Protein AF-A0AAP0RR61-F1 (afdb_monomer)

Structure (mmCIF, N/CA/C/O backbone):
data_AF-A0AAP0RR61-F1
#
_entry.id   AF-A0AAP0RR61-F1
#
loop_
_atom_site.group_PDB
_atom_site.id
_atom_site.type_symbol
_atom_site.label_atom_id
_atom_site.label_alt_id
_atom_site.label_comp_id
_atom_site.label_asym_id
_atom_site.label_entity_id
_atom_site.label_seq_id
_atom_site.pdbx_PDB_ins_code
_atom_site.Cartn_x
_atom_site.Cartn_y
_atom_site.Cartn_z
_atom_site.occupancy
_atom_site.B_iso_or_equiv
_atom_site.auth_seq_id
_atom_site.auth_comp_id
_atom_site.auth_asym_id
_atom_site.auth_atom_id
_atom_site.pdbx_PDB_model_num
ATOM 1 N N . MET A 1 1 ? -27.875 -51.693 60.248 1.00 40.06 1 MET A N 1
ATOM 2 C CA . MET A 1 1 ? -26.863 -51.472 59.182 1.00 40.06 1 MET A CA 1
ATOM 3 C C . MET A 1 1 ? -27.277 -50.182 58.473 1.00 40.06 1 MET A C 1
ATOM 5 O O . MET A 1 1 ? -28.413 -50.138 58.041 1.00 40.06 1 MET A O 1
ATOM 9 N N . ARG A 1 2 ? -26.639 -49.024 58.714 1.00 34.22 2 ARG A N 1
ATOM 10 C CA . ARG A 1 2 ? -25.369 -48.474 58.160 1.00 34.22 2 ARG A CA 1
ATOM 11 C C . ARG A 1 2 ? -25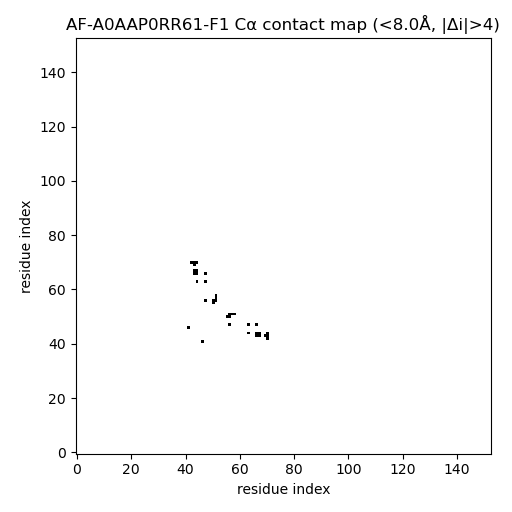.450 -48.049 56.674 1.00 34.22 2 ARG A C 1
ATOM 13 O O . ARG A 1 2 ? -25.769 -48.888 55.845 1.00 34.22 2 ARG A O 1
ATOM 20 N N . ARG A 1 3 ? -24.985 -46.808 56.402 1.00 40.75 3 ARG A N 1
ATOM 21 C CA . ARG A 1 3 ? -24.932 -46.043 55.119 1.00 40.75 3 ARG A CA 1
ATOM 22 C C . ARG A 1 3 ? -26.309 -45.506 54.682 1.00 40.75 3 ARG A C 1
ATOM 24 O O . ARG A 1 3 ? -27.219 -46.301 54.526 1.00 40.75 3 ARG A O 1
ATOM 31 N N . VAL A 1 4 ? -26.604 -44.200 54.581 1.00 42.53 4 VAL A N 1
ATOM 32 C CA . VAL A 1 4 ? -25.833 -42.933 54.424 1.00 42.53 4 VAL A CA 1
ATOM 33 C C . VAL A 1 4 ? -25.165 -42.745 53.057 1.00 42.53 4 VAL A C 1
ATOM 35 O O . VAL A 1 4 ? -24.166 -43.403 52.792 1.00 42.53 4 VAL A O 1
ATOM 38 N N . SER A 1 5 ? -25.736 -41.822 52.264 1.00 41.28 5 SER A N 1
ATOM 39 C CA . SER A 1 5 ? -25.139 -40.845 51.317 1.00 41.28 5 SER A CA 1
ATOM 40 C C . SER A 1 5 ? -26.316 -40.166 50.577 1.00 41.28 5 SER A C 1
ATOM 42 O O . SER A 1 5 ? -27.156 -40.892 50.063 1.00 41.28 5 SER A O 1
ATOM 44 N N . SER A 1 6 ? -26.588 -38.856 50.524 1.00 37.44 6 SER A N 1
ATOM 45 C CA . SER A 1 6 ? -25.845 -37.583 50.644 1.00 37.44 6 SER A CA 1
ATOM 46 C C . SER A 1 6 ? -25.501 -36.896 49.307 1.00 37.44 6 SER A C 1
ATOM 48 O O . SER A 1 6 ? -24.500 -37.231 48.692 1.00 37.44 6 SER A O 1
ATOM 50 N N . ILE A 1 7 ? -26.274 -35.837 49.004 1.00 45.03 7 ILE A N 1
ATOM 51 C CA . ILE A 1 7 ? -25.812 -34.462 48.683 1.00 45.03 7 ILE A CA 1
ATOM 52 C C . ILE A 1 7 ? -25.225 -34.149 47.269 1.00 45.03 7 ILE A C 1
ATOM 54 O O . ILE A 1 7 ? -24.253 -34.743 46.826 1.00 45.03 7 ILE A O 1
ATOM 58 N N . THR A 1 8 ? -25.764 -33.065 46.668 1.00 35.78 8 THR A N 1
ATOM 59 C CA . THR A 1 8 ? -25.218 -32.159 45.604 1.00 35.78 8 THR A CA 1
ATOM 60 C C . THR A 1 8 ? -25.017 -32.684 44.167 1.00 35.78 8 THR A C 1
ATOM 62 O O . THR A 1 8 ? -24.461 -33.748 43.959 1.00 35.78 8 THR A O 1
ATOM 65 N N . SER A 1 9 ? -25.622 -32.019 43.165 1.00 36.78 9 SER A N 1
ATOM 66 C CA . SER A 1 9 ? -25.070 -30.955 42.273 1.00 36.78 9 SER A CA 1
ATOM 67 C C . SER A 1 9 ? -24.487 -31.551 40.969 1.00 36.78 9 SER A C 1
ATOM 69 O O . SER A 1 9 ? -24.159 -32.725 40.931 1.00 36.78 9 SER A O 1
ATOM 71 N N . LEU A 1 10 ? -24.430 -30.870 39.819 1.00 48.25 10 LEU A N 1
ATOM 72 C CA . LEU A 1 10 ? -24.534 -29.440 39.508 1.00 48.25 10 LEU A CA 1
ATOM 73 C C . LEU A 1 10 ? -25.556 -29.169 38.390 1.00 48.25 10 LEU A C 1
ATOM 75 O O . LEU A 1 10 ? -25.599 -29.883 37.392 1.00 48.25 10 LEU A O 1
ATOM 79 N N . LEU A 1 11 ? -26.271 -28.045 38.491 1.00 44.62 11 LEU A N 1
ATOM 80 C CA . LEU A 1 11 ? -26.817 -27.360 37.317 1.00 44.62 11 LEU A CA 1
ATOM 81 C C . LEU A 1 11 ? -25.668 -26.648 36.587 1.00 44.62 11 LEU A C 1
ATOM 83 O O . LEU A 1 11 ? -25.491 -25.439 36.722 1.00 44.62 11 LEU A O 1
ATOM 87 N N . SER A 1 12 ? -24.882 -27.380 35.801 1.00 41.25 12 SER A N 1
ATOM 88 C CA . SER A 1 12 ? -24.060 -26.767 34.758 1.00 41.25 12 SER A CA 1
ATOM 89 C C . SER A 1 12 ? -24.938 -26.523 33.535 1.00 41.25 12 SER A C 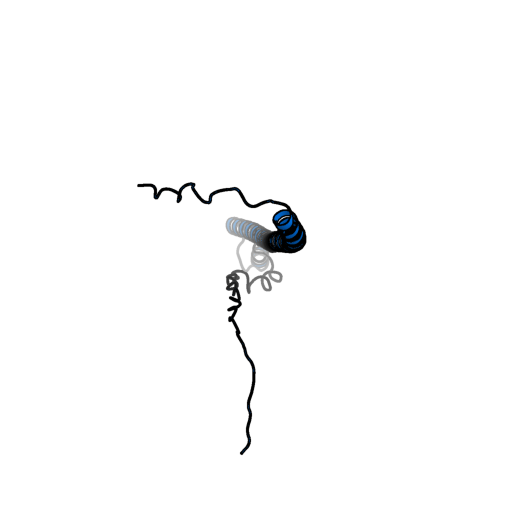1
ATOM 91 O O . SER A 1 12 ? -24.906 -27.262 32.551 1.00 41.25 12 SER A O 1
ATOM 93 N N . LEU A 1 13 ? -25.727 -25.442 33.599 1.00 37.25 13 LEU A N 1
ATOM 94 C CA . LEU A 1 13 ? -26.259 -24.813 32.397 1.00 37.25 13 LEU A CA 1
ATOM 95 C C . LEU A 1 13 ? -25.043 -24.410 31.561 1.00 37.25 13 LEU A C 1
ATOM 97 O O . LEU A 1 13 ? -24.387 -23.404 31.838 1.00 37.25 13 LEU A O 1
ATOM 101 N N . GLY A 1 14 ? -24.695 -25.261 30.600 1.00 34.34 14 GLY A N 1
ATOM 102 C CA . GLY A 1 14 ? -23.584 -25.040 29.702 1.00 34.34 14 GLY A CA 1
ATOM 103 C C . GLY A 1 14 ? -23.874 -23.800 28.882 1.00 34.34 14 GLY A C 1
ATOM 104 O O . GLY A 1 14 ? -24.458 -23.892 27.805 1.00 34.34 14 GLY A O 1
ATOM 105 N N . PHE A 1 15 ? -23.411 -22.647 29.370 1.00 36.59 15 PHE A N 1
ATOM 106 C CA . PHE A 1 15 ? -22.982 -21.572 28.500 1.00 36.59 15 PHE A CA 1
ATOM 107 C C . PHE A 1 15 ? -21.926 -22.191 27.591 1.00 36.59 15 PHE A C 1
ATOM 109 O O . PHE A 1 15 ? -20.732 -22.190 27.896 1.00 36.59 15 PHE A O 1
ATOM 116 N N . LEU A 1 16 ? -22.390 -22.726 26.459 1.00 34.31 16 LEU A N 1
ATOM 117 C CA . LEU A 1 16 ? -21.619 -22.791 25.240 1.00 34.31 16 LEU A CA 1
ATOM 118 C C . LEU A 1 16 ? -21.232 -21.348 24.970 1.00 34.31 16 LEU A C 1
ATOM 120 O O . LEU A 1 16 ? -21.945 -20.584 24.317 1.00 34.31 16 LEU A O 1
ATOM 124 N N . ARG A 1 17 ? -20.093 -20.984 25.563 1.00 40.03 17 ARG A N 1
ATOM 125 C CA . ARG A 1 17 ? -19.242 -19.884 25.174 1.00 40.03 17 ARG A CA 1
ATOM 126 C C . ARG A 1 17 ? -18.974 -20.174 23.715 1.00 40.03 17 ARG A C 1
ATOM 128 O O . ARG A 1 17 ? -18.053 -20.915 23.391 1.00 40.03 17 ARG A O 1
ATOM 135 N N . ARG A 1 18 ? -19.867 -19.666 22.862 1.00 34.16 18 ARG A N 1
ATOM 136 C CA . ARG A 1 18 ? -19.710 -19.634 21.423 1.00 34.16 18 ARG A CA 1
ATOM 137 C C . ARG A 1 18 ? -18.486 -18.769 21.255 1.00 34.16 18 ARG A C 1
ATOM 139 O O . ARG A 1 18 ? -18.578 -17.543 21.251 1.00 34.16 18 ARG A O 1
ATOM 146 N N . THR A 1 19 ? -17.334 -19.431 21.266 1.00 38.84 19 THR A N 1
ATOM 147 C CA . THR A 1 19 ? -16.093 -18.895 20.769 1.00 38.84 19 THR A CA 1
ATOM 148 C C . THR A 1 19 ? -16.480 -18.431 19.391 1.00 38.84 19 THR A C 1
ATOM 150 O O . THR A 1 19 ? -16.708 -19.222 18.477 1.00 38.84 19 THR A O 1
ATOM 153 N N . SER A 1 20 ? -16.673 -17.119 19.283 1.00 41.72 20 SER A N 1
ATOM 154 C CA . SER A 1 20 ? -16.577 -16.453 18.012 1.00 41.72 20 SER A CA 1
ATOM 155 C C . SER A 1 20 ? -15.118 -16.630 17.644 1.00 41.72 20 SER A C 1
ATOM 157 O O . SER A 1 20 ? -14.289 -15.747 17.852 1.00 41.72 20 SER A O 1
ATOM 159 N N . GLU A 1 21 ? -14.818 -17.812 17.107 1.00 39.66 21 GLU A N 1
ATOM 160 C CA . GLU A 1 21 ? -14.001 -17.937 15.926 1.00 39.66 21 GLU A CA 1
ATOM 161 C C . GLU A 1 21 ? -14.627 -16.971 14.919 1.00 39.66 21 GLU A C 1
ATOM 163 O O . GLU A 1 21 ? -15.366 -17.337 14.004 1.00 39.66 21 GLU A O 1
ATOM 168 N N . PHE A 1 22 ? -14.298 -15.689 15.111 1.00 42.81 22 PHE A N 1
ATOM 169 C CA . PHE A 1 22 ? -13.849 -14.874 14.017 1.00 42.81 22 PHE A CA 1
ATOM 170 C C . PHE A 1 22 ? -12.848 -15.772 13.317 1.00 42.81 22 PHE A C 1
ATOM 172 O O . PHE A 1 22 ? -11.693 -15.878 13.730 1.00 42.81 22 PHE A O 1
ATOM 179 N N . ARG A 1 23 ? -13.354 -16.499 12.312 1.00 37.25 23 ARG A N 1
ATOM 180 C CA . ARG A 1 23 ? -12.542 -16.960 11.209 1.00 37.25 23 ARG A CA 1
ATOM 181 C C . ARG A 1 23 ? -11.781 -15.712 10.856 1.00 37.25 23 ARG A C 1
ATOM 183 O O . ARG A 1 23 ? -12.382 -14.750 10.376 1.00 37.25 23 ARG A O 1
ATOM 190 N N . THR A 1 24 ? -10.509 -15.695 11.236 1.00 46.31 24 THR A N 1
ATOM 191 C CA . THR A 1 24 ? -9.571 -14.726 10.727 1.00 46.31 24 THR A CA 1
ATOM 192 C C . THR A 1 24 ? -9.781 -14.853 9.239 1.00 46.31 24 THR A C 1
ATOM 194 O O . THR A 1 24 ? -9.517 -15.912 8.663 1.00 46.31 24 THR A O 1
ATOM 197 N N . ASN A 1 25 ? -10.431 -13.844 8.647 1.00 40.69 25 ASN A N 1
ATOM 198 C CA . ASN A 1 25 ? -10.515 -13.757 7.207 1.00 40.69 25 ASN A CA 1
ATOM 199 C C . ASN A 1 25 ? -9.059 -13.841 6.823 1.00 40.69 25 ASN A C 1
ATOM 201 O O . ASN A 1 25 ? -8.291 -12.965 7.224 1.00 40.69 25 ASN A O 1
ATOM 205 N N . VAL A 1 26 ? -8.673 -14.973 6.227 1.00 44.59 26 VAL A N 1
ATOM 206 C CA . VAL A 1 26 ? -7.298 -15.218 5.832 1.00 44.59 26 VAL A CA 1
ATOM 207 C C . VAL A 1 26 ? -7.061 -14.105 4.848 1.00 44.59 26 VAL A C 1
ATOM 209 O O . VAL A 1 26 ? -7.558 -14.175 3.722 1.00 44.59 26 VAL A O 1
ATOM 212 N N . VAL A 1 27 ? -6.434 -13.030 5.339 1.00 51.94 27 VAL A N 1
ATOM 213 C CA . VAL A 1 27 ? -6.098 -11.858 4.555 1.00 51.94 27 VAL A CA 1
ATOM 214 C C . VAL A 1 27 ? -5.234 -12.471 3.494 1.00 51.94 27 VAL A C 1
ATOM 216 O O . VAL A 1 27 ? -4.140 -12.963 3.784 1.00 51.94 27 VAL A O 1
ATOM 219 N N . ARG A 1 28 ? -5.828 -12.611 2.308 1.00 44.19 28 ARG A N 1
ATOM 220 C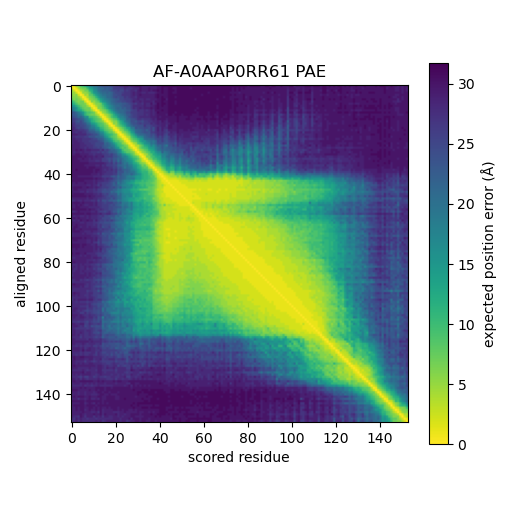 CA . ARG A 1 28 ? -5.220 -13.301 1.190 1.00 44.19 28 ARG A CA 1
ATOM 221 C C . ARG A 1 28 ? -4.101 -12.373 0.794 1.00 44.19 28 ARG A C 1
ATOM 223 O O . ARG A 1 28 ? -4.324 -11.400 0.087 1.00 44.19 28 ARG A O 1
ATOM 230 N N . SER A 1 29 ? -2.955 -12.596 1.424 1.00 44.12 29 SER A N 1
ATOM 231 C CA . SER A 1 29 ? -1.862 -11.648 1.457 1.00 44.12 29 SER A CA 1
ATOM 232 C C . SER A 1 29 ? -1.165 -11.772 0.121 1.00 44.12 29 SER A C 1
ATOM 234 O O . SER A 1 29 ? -0.192 -12.504 -0.039 1.00 44.12 29 SER A O 1
ATOM 236 N N . TYR A 1 30 ? -1.745 -11.092 -0.867 1.00 49.16 30 TYR A N 1
ATOM 237 C CA . TYR A 1 30 ? -1.203 -10.972 -2.211 1.00 49.16 30 TYR A CA 1
ATOM 238 C C . TYR A 1 30 ? 0.182 -10.288 -2.185 1.00 49.16 30 TYR A C 1
ATOM 240 O O . TYR A 1 30 ? 0.940 -10.439 -3.136 1.00 49.16 30 TYR A O 1
ATOM 248 N N . CYS A 1 31 ? 0.537 -9.628 -1.071 1.00 47.94 31 CYS A N 1
ATOM 249 C CA . CYS A 1 31 ? 1.843 -9.021 -0.792 1.00 47.94 31 CYS A CA 1
ATOM 250 C C . CYS A 1 31 ? 2.811 -9.945 -0.014 1.00 47.94 31 CYS A C 1
ATOM 252 O O . CYS A 1 31 ? 3.971 -9.601 0.218 1.00 47.94 31 CYS A O 1
ATOM 254 N N . HIS A 1 32 ? 2.411 -11.151 0.409 1.00 43.88 32 HIS A N 1
ATOM 255 C CA . HIS A 1 32 ? 3.381 -12.058 1.027 1.00 43.88 32 HIS A CA 1
ATOM 256 C C . HIS A 1 32 ? 4.293 -12.654 -0.056 1.00 43.88 32 HIS A C 1
ATOM 258 O O . HIS A 1 32 ? 3.896 -13.585 -0.755 1.00 43.88 32 HIS A O 1
ATOM 264 N N . ARG A 1 33 ? 5.544 -12.146 -0.111 1.00 47.09 33 ARG A N 1
ATOM 265 C CA . ARG A 1 33 ? 6.728 -12.677 -0.837 1.00 47.09 33 ARG A CA 1
ATOM 266 C C . ARG A 1 33 ? 7.114 -12.008 -2.178 1.00 47.09 33 ARG A C 1
ATOM 268 O O . ARG A 1 33 ? 7.424 -12.706 -3.139 1.00 47.09 33 ARG A O 1
ATOM 275 N N . SER A 1 34 ? 7.219 -10.674 -2.244 1.00 50.75 34 SER A N 1
ATOM 276 C CA . SER A 1 34 ? 7.969 -9.987 -3.335 1.00 50.75 34 SER A CA 1
ATOM 277 C C . SER A 1 34 ? 8.823 -8.777 -2.905 1.00 50.75 34 SER A C 1
ATOM 279 O O . SER A 1 34 ? 9.888 -8.542 -3.470 1.00 50.75 34 SER A O 1
ATOM 281 N N . HIS A 1 35 ? 8.434 -8.058 -1.854 1.00 52.16 35 HIS A N 1
ATOM 282 C CA . HIS A 1 35 ? 9.006 -6.751 -1.471 1.00 52.16 35 HIS A CA 1
ATOM 283 C C . HIS A 1 35 ? 10.496 -6.784 -1.059 1.00 52.16 35 HIS A C 1
ATOM 285 O O . HIS A 1 35 ? 11.202 -5.785 -1.172 1.00 52.16 35 HIS A O 1
ATOM 291 N N . LEU A 1 36 ? 11.027 -7.947 -0.656 1.00 47.25 36 LEU A N 1
ATOM 292 C CA . LEU A 1 36 ? 12.435 -8.107 -0.253 1.00 47.25 36 LEU A CA 1
ATOM 293 C C . LEU A 1 36 ? 13.431 -8.272 -1.419 1.00 47.25 36 LEU A C 1
ATOM 295 O O . LEU A 1 36 ? 14.639 -8.258 -1.178 1.00 47.25 36 LEU A O 1
ATOM 299 N N . SER A 1 37 ? 12.969 -8.456 -2.664 1.00 48.53 37 SER A N 1
ATOM 300 C CA . SER A 1 37 ? 13.847 -8.694 -3.825 1.00 48.53 37 SER A CA 1
ATOM 301 C C . SER A 1 37 ? 13.882 -7.563 -4.859 1.00 48.53 37 SER A C 1
ATOM 303 O O . SER A 1 37 ? 14.792 -7.567 -5.692 1.00 48.53 37 SER A O 1
ATOM 305 N N . LEU A 1 38 ? 12.970 -6.581 -4.796 1.00 54.19 38 LEU A N 1
ATOM 306 C CA . LEU A 1 38 ? 13.016 -5.401 -5.674 1.00 54.19 38 LEU A CA 1
ATOM 307 C C . LEU A 1 38 ? 14.049 -4.358 -5.222 1.00 54.19 38 LEU A C 1
ATOM 309 O O . LEU A 1 38 ? 14.796 -3.868 -6.060 1.00 54.19 38 LEU A O 1
ATOM 313 N N . SER A 1 39 ? 14.161 -4.065 -3.921 1.00 54.72 39 SER A N 1
ATOM 314 C CA . SER A 1 39 ? 14.959 -2.930 -3.404 1.00 54.72 39 SER A CA 1
ATOM 315 C C . SER A 1 39 ? 16.468 -2.983 -3.687 1.00 54.72 39 SER A C 1
ATOM 317 O O . SER A 1 39 ? 17.159 -1.978 -3.547 1.00 54.72 39 SER A O 1
ATOM 319 N N . LYS A 1 40 ? 16.999 -4.147 -4.085 1.00 62.62 40 LYS A N 1
ATOM 320 C CA . LYS A 1 40 ? 18.411 -4.330 -4.470 1.00 62.62 40 LYS A CA 1
ATOM 321 C C . LYS A 1 40 ? 18.650 -4.304 -5.979 1.00 62.62 40 LYS A C 1
ATOM 323 O O . LYS A 1 40 ? 19.801 -4.396 -6.401 1.00 62.62 40 LYS A O 1
ATOM 328 N N . ARG A 1 41 ? 17.597 -4.252 -6.798 1.00 72.88 41 ARG A N 1
ATOM 329 C CA . ARG A 1 41 ? 17.726 -4.206 -8.255 1.00 72.88 41 ARG A CA 1
ATOM 330 C C . ARG A 1 41 ? 17.592 -2.755 -8.724 1.00 72.88 41 ARG A C 1
ATOM 332 O O . ARG A 1 41 ? 16.670 -2.080 -8.277 1.00 72.88 41 ARG A O 1
ATOM 339 N N . PRO A 1 42 ? 18.476 -2.270 -9.615 1.00 81.56 42 PRO A N 1
ATOM 340 C CA . PRO A 1 42 ? 18.267 -0.979 -10.263 1.00 81.56 42 PRO A CA 1
ATOM 341 C C . PRO A 1 42 ? 16.899 -0.952 -10.963 1.00 81.56 42 PRO A C 1
ATOM 343 O O . PRO A 1 42 ? 16.461 -1.982 -11.484 1.00 81.56 42 PRO A O 1
ATOM 346 N N . GLY A 1 43 ? 16.226 0.202 -10.966 1.00 89.94 43 GLY A N 1
ATOM 347 C CA . GLY A 1 43 ? 14.914 0.362 -11.607 1.00 89.94 43 GLY A CA 1
ATOM 348 C C . GLY A 1 43 ? 14.954 0.119 -13.127 1.00 89.94 43 GLY A C 1
ATOM 349 O O . GLY A 1 43 ? 16.046 -0.067 -13.662 1.00 89.94 43 GLY A O 1
ATOM 350 N N . PRO A 1 44 ? 13.804 0.049 -13.828 1.00 93.62 44 PRO A N 1
ATOM 351 C CA . PRO A 1 44 ? 13.741 -0.344 -15.244 1.00 93.62 44 PRO A CA 1
ATOM 352 C C . PRO A 1 44 ? 14.381 0.627 -16.247 1.00 93.62 44 PRO A C 1
ATOM 354 O O . PRO A 1 44 ? 14.731 0.187 -17.344 1.00 93.62 44 PRO A O 1
ATOM 357 N N . LEU A 1 45 ? 14.518 1.916 -15.896 1.00 94.75 45 LEU A N 1
ATOM 358 C CA . LEU A 1 45 ? 15.170 2.953 -16.716 1.00 94.75 45 LEU A CA 1
ATOM 359 C C . LEU A 1 45 ? 16.693 2.972 -16.535 1.00 94.75 45 LEU A C 1
ATOM 361 O O . LEU A 1 45 ? 17.455 3.065 -17.502 1.00 94.75 45 LEU A O 1
ATOM 365 N N . MET A 1 46 ? 17.143 2.768 -15.296 1.00 94.00 46 MET A N 1
ATOM 366 C CA . MET A 1 46 ? 18.394 2.046 -15.055 1.00 94.00 46 MET A CA 1
ATOM 367 C C . MET A 1 46 ? 18.227 0.593 -15.571 1.00 94.00 46 MET A C 1
ATOM 369 O O . MET A 1 46 ? 17.189 0.261 -16.108 1.00 94.00 46 MET A O 1
ATOM 373 N N . GLN A 1 47 ? 19.213 -0.307 -15.523 1.00 94.19 47 GLN A N 1
ATOM 374 C CA . GLN A 1 47 ? 19.173 -1.550 -16.343 1.00 94.19 47 GLN A CA 1
ATOM 375 C C . GLN A 1 47 ? 19.130 -1.282 -17.862 1.00 94.19 47 GLN A C 1
ATOM 377 O O . GLN A 1 47 ? 20.128 -1.583 -18.499 1.00 94.19 47 GLN A O 1
ATOM 382 N N . TYR A 1 48 ? 18.080 -0.684 -18.445 1.00 95.12 48 TYR A N 1
ATOM 383 C CA . TYR A 1 48 ? 18.062 -0.234 -19.845 1.00 95.12 48 TYR A CA 1
ATOM 384 C C . TYR A 1 48 ? 19.296 0.622 -20.169 1.00 95.12 48 TYR A C 1
ATOM 386 O O . TYR A 1 48 ? 20.094 0.234 -21.022 1.00 95.12 48 TYR A O 1
ATOM 394 N N . LYS A 1 49 ? 19.541 1.706 -19.414 1.00 95.06 49 LYS A N 1
ATOM 395 C CA . LYS A 1 49 ? 20.746 2.543 -19.594 1.00 95.06 49 LYS A CA 1
ATOM 396 C C . LYS A 1 49 ? 22.047 1.750 -19.434 1.00 95.06 49 LYS A C 1
ATOM 398 O O . LYS A 1 49 ? 22.904 1.819 -20.307 1.00 95.06 49 LYS A O 1
ATOM 403 N N . ASN A 1 50 ? 22.135 0.881 -18.421 1.00 95.62 50 ASN A N 1
ATOM 404 C CA . ASN A 1 50 ? 23.286 -0.019 -18.240 1.00 95.62 50 ASN A CA 1
ATOM 405 C C . ASN A 1 50 ? 23.504 -0.963 -19.440 1.00 95.62 50 ASN A C 1
ATOM 407 O O . ASN A 1 50 ? 24.642 -1.283 -19.764 1.00 95.62 50 ASN A O 1
ATOM 411 N N . LEU A 1 51 ? 22.441 -1.466 -20.077 1.00 95.44 51 LEU A N 1
ATOM 412 C CA . LEU A 1 51 ? 22.530 -2.380 -21.221 1.00 95.44 51 LEU A CA 1
ATOM 413 C C . LEU A 1 51 ? 22.979 -1.651 -22.492 1.00 95.44 51 LEU A C 1
ATOM 415 O O . LEU A 1 51 ? 23.747 -2.225 -23.267 1.00 95.44 51 LEU A O 1
ATOM 419 N N . VAL A 1 52 ? 22.547 -0.400 -22.673 1.00 96.25 52 VAL A N 1
ATOM 420 C CA . VAL A 1 52 ? 23.012 0.483 -23.754 1.00 96.25 52 VAL A CA 1
ATOM 421 C C . VAL A 1 52 ? 24.483 0.861 -23.548 1.00 96.25 52 VAL A C 1
ATOM 423 O O . VAL A 1 52 ? 25.289 0.679 -24.456 1.00 96.25 52 VAL A O 1
ATOM 426 N N . GLU A 1 53 ? 24.871 1.284 -22.341 1.00 95.88 53 GLU A N 1
ATOM 427 C CA . GLU A 1 53 ? 26.265 1.599 -21.978 1.00 95.88 53 GLU A CA 1
ATOM 428 C C . GLU A 1 53 ? 27.207 0.392 -22.128 1.00 95.88 53 GLU A C 1
ATOM 430 O O . GLU A 1 53 ? 28.343 0.533 -22.573 1.00 95.88 53 GLU A O 1
ATOM 435 N N . GLN A 1 54 ? 26.731 -0.818 -21.814 1.00 96.88 54 GLN A N 1
ATOM 436 C CA . GLN A 1 54 ? 27.477 -2.069 -22.011 1.00 96.88 54 GLN A CA 1
ATOM 437 C C . GLN A 1 54 ? 27.526 -2.534 -23.478 1.00 96.88 54 GLN A C 1
ATOM 439 O O . GLN A 1 54 ? 28.081 -3.601 -23.746 1.00 96.88 54 GLN A O 1
ATOM 444 N N . GLY A 1 55 ? 26.908 -1.809 -24.418 1.00 95.31 55 GLY A N 1
ATOM 445 C CA . GLY A 1 55 ? 26.819 -2.194 -25.831 1.00 95.31 55 GLY A CA 1
ATOM 446 C C . GLY A 1 55 ? 25.993 -3.461 -26.095 1.00 95.31 55 GLY A C 1
ATOM 447 O O . GLY A 1 55 ? 26.061 -4.022 -27.186 1.00 95.31 55 GLY A O 1
ATOM 448 N N . LYS A 1 56 ? 25.219 -3.933 -25.108 1.00 96.12 56 LYS A N 1
ATOM 449 C CA . LYS A 1 56 ? 24.369 -5.136 -25.209 1.00 96.12 56 LYS A CA 1
ATOM 450 C C . LYS A 1 56 ? 23.029 -4.857 -25.881 1.00 96.12 56 LYS A C 1
ATOM 452 O O . LYS A 1 56 ? 22.372 -5.789 -26.336 1.00 96.12 56 LYS A O 1
ATOM 457 N N . LEU A 1 57 ? 22.615 -3.594 -25.901 1.00 95.31 57 LEU A N 1
ATOM 458 C CA . LEU A 1 57 ? 21.357 -3.128 -26.463 1.00 95.31 57 LEU A CA 1
ATOM 459 C C . LEU A 1 57 ? 21.621 -1.866 -27.288 1.00 95.31 57 LEU A C 1
ATOM 461 O O . LEU A 1 57 ? 22.356 -0.982 -26.852 1.00 95.31 57 LEU A O 1
ATOM 465 N N . HIS A 1 58 ? 21.035 -1.777 -28.481 1.00 95.31 58 HIS A N 1
ATOM 466 C CA . HIS A 1 58 ? 21.072 -0.537 -29.252 1.00 95.31 58 HIS A CA 1
ATOM 467 C C . HIS A 1 58 ? 20.101 0.481 -28.646 1.00 95.31 58 HIS A C 1
ATOM 469 O O . HIS A 1 58 ? 19.029 0.106 -28.176 1.00 95.31 58 HIS A O 1
ATOM 475 N N . HIS A 1 59 ? 20.462 1.763 -28.663 1.00 96.38 59 HIS A N 1
ATOM 476 C CA . HIS A 1 59 ? 19.619 2.814 -28.107 1.00 96.38 59 HIS A CA 1
ATOM 477 C C . HIS A 1 59 ? 18.333 2.995 -28.933 1.00 96.38 59 HIS A C 1
ATOM 479 O O . HIS A 1 59 ? 18.382 3.472 -30.066 1.00 96.38 59 HIS A O 1
ATOM 485 N N . ASP A 1 60 ? 17.176 2.720 -28.332 1.00 96.69 60 ASP A N 1
ATOM 486 C CA . ASP A 1 60 ? 15.855 2.965 -28.915 1.00 96.69 60 ASP A CA 1
ATOM 487 C C . ASP A 1 60 ? 15.065 3.977 -28.051 1.00 96.69 60 ASP A C 1
ATOM 489 O O . ASP A 1 60 ? 14.716 3.671 -26.905 1.00 96.69 60 ASP A O 1
ATOM 493 N N . PRO A 1 61 ? 14.733 5.177 -28.576 1.00 95.81 61 PRO A N 1
ATOM 494 C CA . PRO A 1 61 ? 13.929 6.171 -27.861 1.00 95.81 61 PRO A CA 1
ATOM 495 C C . PRO A 1 61 ? 12.558 5.663 -27.387 1.00 95.81 61 PRO A C 1
ATOM 497 O O . PRO A 1 61 ? 12.020 6.186 -26.410 1.00 95.81 61 PRO A O 1
ATOM 500 N N . TYR A 1 62 ? 11.965 4.670 -28.057 1.00 96.88 62 TYR A N 1
ATOM 501 C CA . TYR A 1 62 ? 10.695 4.083 -27.628 1.00 96.88 62 TYR A CA 1
ATOM 502 C C . TYR A 1 62 ? 10.880 3.159 -26.420 1.00 96.88 62 TYR A C 1
ATOM 504 O O . TYR A 1 62 ? 10.064 3.197 -25.498 1.00 96.88 62 TYR A O 1
ATOM 512 N N . GLN A 1 63 ? 11.972 2.389 -26.374 1.00 95.56 63 GLN A N 1
ATOM 513 C CA . GLN A 1 63 ? 12.295 1.532 -25.229 1.00 95.56 63 GLN A CA 1
ATOM 514 C C . GLN A 1 63 ? 12.642 2.352 -23.984 1.00 95.56 63 GLN A C 1
ATOM 516 O O . GLN A 1 63 ? 12.159 2.019 -22.903 1.00 95.56 63 GLN A O 1
ATOM 521 N N . GLU A 1 64 ? 13.384 3.458 -24.123 1.00 95.62 64 GLU A N 1
ATOM 522 C CA . GLU A 1 64 ? 13.665 4.348 -22.985 1.00 95.62 64 GLU A CA 1
ATOM 523 C C . GLU A 1 64 ? 12.373 4.936 -22.391 1.00 95.62 64 GLU A C 1
ATOM 525 O O . GLU A 1 64 ? 12.193 4.942 -21.173 1.00 95.62 64 GLU A O 1
ATOM 530 N N . ARG A 1 65 ? 11.429 5.369 -23.241 1.00 97.44 65 ARG A N 1
ATOM 531 C CA . ARG A 1 65 ? 10.115 5.868 -22.792 1.00 97.44 65 ARG A CA 1
ATOM 532 C C . ARG A 1 65 ? 9.316 4.801 -22.047 1.00 97.44 65 ARG A C 1
ATOM 534 O O . ARG A 1 65 ? 8.761 5.093 -20.994 1.00 97.44 65 ARG A O 1
ATOM 541 N N . VAL A 1 66 ? 9.273 3.570 -22.560 1.00 96.94 66 VAL A N 1
ATOM 542 C CA . VAL A 1 66 ? 8.600 2.452 -21.875 1.00 96.94 66 VAL A CA 1
ATOM 543 C C . VAL A 1 66 ? 9.261 2.163 -20.525 1.00 96.94 66 VAL A C 1
ATOM 545 O O . VAL A 1 66 ? 8.562 1.957 -19.536 1.00 96.94 66 VAL A O 1
ATOM 548 N N . ALA A 1 67 ? 10.592 2.198 -20.452 1.00 95.94 67 ALA A N 1
ATOM 549 C CA . ALA A 1 67 ? 11.333 1.986 -19.214 1.00 95.94 67 ALA A CA 1
ATOM 550 C C . ALA A 1 67 ? 11.042 3.064 -18.148 1.00 95.94 67 ALA A C 1
ATOM 552 O O . ALA A 1 67 ? 10.822 2.724 -16.985 1.00 95.94 67 ALA A O 1
ATOM 553 N N . LEU A 1 68 ? 10.964 4.338 -18.551 1.00 96.25 68 LEU A N 1
ATOM 554 C CA . LEU A 1 68 ? 10.548 5.462 -17.700 1.00 96.25 68 LEU A CA 1
ATOM 555 C C . LEU A 1 68 ? 9.105 5.291 -17.188 1.00 96.25 68 LEU A C 1
ATOM 557 O O . LEU A 1 68 ? 8.855 5.415 -15.991 1.00 96.25 68 LEU A O 1
ATOM 561 N N . GLU A 1 69 ? 8.150 4.967 -18.065 1.00 97.44 69 GLU A N 1
ATOM 562 C CA . GLU A 1 69 ? 6.747 4.775 -17.664 1.00 97.44 69 GLU A CA 1
ATOM 563 C C . GLU A 1 69 ? 6.558 3.581 -16.716 1.00 97.44 69 GLU A C 1
ATOM 565 O O . GLU A 1 69 ? 5.751 3.642 -15.784 1.00 97.44 69 GLU A O 1
ATOM 570 N N . LEU A 1 70 ? 7.332 2.506 -16.901 1.00 96.12 70 LEU A N 1
ATOM 571 C CA . LEU A 1 70 ? 7.353 1.370 -15.978 1.00 96.12 70 LEU A CA 1
ATOM 572 C C . LEU A 1 70 ? 7.925 1.753 -14.608 1.00 96.12 70 LEU A C 1
ATOM 574 O O . LEU A 1 70 ? 7.374 1.335 -13.591 1.00 96.12 70 LEU A O 1
ATOM 578 N N . GLU A 1 71 ? 8.980 2.566 -14.554 1.00 94.19 71 GLU A N 1
ATOM 579 C CA . GLU A 1 71 ? 9.542 3.072 -13.296 1.00 94.19 71 GLU A CA 1
ATOM 580 C C . GLU A 1 71 ? 8.535 3.969 -12.549 1.00 94.19 71 GLU A C 1
ATOM 582 O O . GLU A 1 71 ? 8.269 3.752 -11.365 1.00 94.19 71 GLU A O 1
ATOM 587 N N . ASN A 1 72 ? 7.858 4.876 -13.265 1.00 95.94 72 ASN A N 1
ATOM 588 C 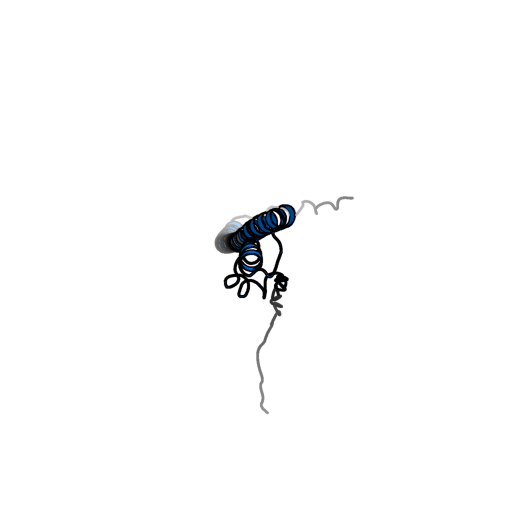CA . ASN A 1 72 ? 6.764 5.699 -12.731 1.00 95.94 72 ASN A CA 1
ATOM 589 C C . ASN A 1 72 ? 5.573 4.859 -12.227 1.00 95.94 72 ASN A C 1
ATOM 591 O O . ASN A 1 72 ? 4.908 5.211 -11.247 1.00 95.94 72 ASN A O 1
ATOM 595 N N . LEU A 1 73 ? 5.247 3.756 -12.907 1.00 96.50 73 LEU A N 1
ATOM 596 C CA . LEU A 1 73 ? 4.182 2.843 -12.493 1.00 96.50 73 LEU A CA 1
ATOM 597 C C . LEU A 1 73 ? 4.569 2.054 -11.236 1.00 96.50 73 LEU A C 1
ATOM 599 O O . LEU A 1 73 ? 3.744 1.939 -10.332 1.00 96.50 73 LEU A O 1
ATOM 603 N N . LEU A 1 74 ? 5.812 1.574 -11.138 1.00 92.44 74 LEU A N 1
ATOM 604 C CA . LEU A 1 74 ? 6.320 0.902 -9.939 1.00 92.44 74 LEU A CA 1
ATOM 605 C C . LEU A 1 74 ? 6.330 1.837 -8.722 1.00 92.44 74 LEU A C 1
ATOM 607 O O . LEU A 1 74 ? 5.855 1.438 -7.662 1.00 92.44 74 LEU A O 1
ATOM 611 N N . GLY A 1 75 ? 6.765 3.093 -8.880 1.00 91.31 75 GLY A N 1
ATOM 612 C CA . GLY A 1 75 ? 6.721 4.086 -7.798 1.00 91.31 75 GLY A CA 1
ATOM 613 C C . GLY A 1 75 ? 5.299 4.364 -7.289 1.00 91.31 75 GLY A C 1
ATOM 614 O O . GLY A 1 75 ? 5.074 4.456 -6.083 1.00 91.31 75 GLY A O 1
ATOM 615 N N . ARG A 1 76 ? 4.305 4.416 -8.189 1.00 95.81 76 ARG A N 1
ATOM 616 C CA . ARG A 1 76 ? 2.887 4.524 -7.797 1.00 95.81 76 ARG A CA 1
ATOM 617 C C . ARG A 1 76 ? 2.378 3.274 -7.079 1.00 95.81 76 ARG A C 1
ATOM 619 O O . ARG A 1 76 ? 1.629 3.412 -6.119 1.00 95.81 76 ARG A O 1
ATOM 626 N N . LEU A 1 77 ? 2.776 2.075 -7.510 1.00 94.75 77 LEU A N 1
ATOM 627 C CA . LEU A 1 77 ? 2.411 0.830 -6.823 1.00 94.75 77 LEU A CA 1
ATOM 628 C C . LEU A 1 77 ? 2.995 0.760 -5.406 1.00 94.75 77 LEU A C 1
ATOM 630 O O . LEU A 1 77 ? 2.280 0.362 -4.493 1.00 94.75 77 LEU A O 1
ATOM 634 N N . GLU A 1 78 ? 4.240 1.200 -5.203 1.00 89.94 78 GLU A N 1
ATOM 635 C CA . GLU A 1 78 ? 4.850 1.283 -3.868 1.00 89.94 78 GLU A CA 1
ATOM 636 C C . GLU A 1 78 ? 4.103 2.276 -2.957 1.00 89.94 78 GLU A C 1
ATOM 638 O O . GLU A 1 78 ? 3.938 2.024 -1.763 1.00 89.94 78 GLU A O 1
ATOM 643 N N . GLN A 1 79 ? 3.608 3.392 -3.507 1.00 94.44 79 GLN A N 1
ATOM 644 C CA . GLN A 1 79 ? 2.764 4.318 -2.749 1.00 94.44 79 GLN A CA 1
ATOM 645 C C . GLN A 1 79 ? 1.412 3.687 -2.388 1.00 94.44 79 GLN A C 1
ATOM 647 O O . GLN A 1 79 ? 1.025 3.721 -1.223 1.00 94.44 79 GLN A O 1
ATOM 652 N N . TYR A 1 80 ? 0.729 3.049 -3.345 1.00 96.12 80 TYR A N 1
ATOM 653 C CA . TYR A 1 80 ? -0.536 2.356 -3.075 1.00 96.12 80 TYR A CA 1
ATOM 654 C C . TYR A 1 80 ? -0.389 1.225 -2.051 1.00 96.12 80 TYR A C 1
ATOM 656 O O . TYR A 1 80 ? -1.314 0.989 -1.278 1.00 96.12 80 TYR A O 1
ATOM 664 N N . GLU A 1 81 ? 0.755 0.536 -2.014 1.00 91.75 81 GLU A N 1
ATOM 665 C CA . GLU A 1 81 ? 1.044 -0.463 -0.985 1.00 91.75 81 GLU A CA 1
ATOM 666 C C . GLU A 1 81 ? 1.052 0.171 0.416 1.00 91.75 81 GLU A C 1
ATOM 668 O O . GLU A 1 81 ? 0.313 -0.278 1.292 1.00 91.75 81 GLU A O 1
ATOM 673 N N . LYS A 1 82 ? 1.789 1.275 0.601 1.00 93.94 82 LYS A N 1
ATOM 674 C CA . LYS A 1 82 ? 1.845 2.021 1.873 1.00 93.94 82 LYS A CA 1
ATOM 675 C C . LYS A 1 82 ? 0.481 2.583 2.280 1.00 93.94 82 LYS A C 1
ATOM 677 O O . LYS A 1 82 ? 0.098 2.481 3.445 1.00 93.94 82 LYS A O 1
ATOM 682 N N . ASP A 1 83 ? -0.270 3.132 1.326 1.00 95.94 83 ASP A N 1
ATOM 683 C CA . ASP A 1 83 ? -1.617 3.663 1.564 1.00 95.94 83 ASP A CA 1
ATOM 684 C C . ASP A 1 83 ? -2.585 2.549 2.015 1.00 95.94 83 ASP A C 1
ATOM 686 O O . ASP A 1 83 ? -3.409 2.751 2.912 1.00 95.94 83 ASP A O 1
ATOM 690 N N . MET A 1 84 ? -2.465 1.346 1.437 1.00 95.88 84 MET A N 1
ATOM 691 C CA . MET A 1 84 ? -3.247 0.168 1.829 1.00 95.88 84 MET A CA 1
ATOM 692 C C . MET A 1 84 ? -2.855 -0.370 3.211 1.00 95.88 84 MET A C 1
ATOM 694 O O . MET A 1 84 ? -3.739 -0.731 3.992 1.00 95.88 84 MET A O 1
ATOM 698 N N . GLU A 1 85 ? -1.563 -0.401 3.550 1.00 94.50 85 GLU A N 1
ATOM 699 C CA . GLU A 1 85 ? -1.101 -0.747 4.901 1.00 94.50 85 GLU A CA 1
ATOM 700 C C . GLU A 1 85 ? -1.663 0.230 5.946 1.00 94.50 85 GLU A C 1
ATOM 702 O O . GLU A 1 85 ? -2.245 -0.194 6.950 1.00 94.50 85 GLU A O 1
ATOM 707 N N . GLU A 1 86 ? -1.575 1.539 5.689 1.00 95.56 86 GLU A N 1
ATOM 708 C CA . GLU A 1 86 ? -2.113 2.567 6.582 1.00 95.56 86 GLU A CA 1
ATOM 709 C C . GLU A 1 86 ? -3.644 2.463 6.720 1.00 95.56 86 GLU A C 1
ATOM 711 O O . GLU A 1 86 ? -4.185 2.584 7.826 1.00 95.56 86 GLU A O 1
ATOM 716 N N . TYR A 1 87 ? -4.354 2.180 5.623 1.00 97.38 87 TYR A N 1
ATOM 717 C CA . TYR A 1 87 ? -5.794 1.924 5.639 1.00 97.38 87 TYR A CA 1
ATOM 718 C C . TYR A 1 87 ? -6.156 0.727 6.530 1.00 97.38 87 TYR A C 1
ATOM 720 O O . TYR A 1 87 ? -7.066 0.831 7.357 1.00 97.38 87 TYR A O 1
ATOM 728 N N . HIS A 1 88 ? -5.429 -0.389 6.425 1.00 96.00 88 HIS A N 1
ATOM 729 C CA . HIS A 1 88 ? -5.670 -1.566 7.262 1.00 96.00 88 HIS A CA 1
ATOM 730 C C . HIS A 1 88 ? -5.412 -1.295 8.753 1.00 96.00 88 HIS A C 1
ATOM 732 O O . HIS A 1 88 ? -6.204 -1.732 9.592 1.00 96.00 88 HIS A O 1
ATOM 738 N N . LEU A 1 89 ? -4.379 -0.515 9.094 1.00 96.31 89 LEU A N 1
ATOM 739 C CA . LEU A 1 89 ? -4.125 -0.077 10.474 1.00 96.31 89 LEU A CA 1
ATOM 740 C C . LEU A 1 89 ? -5.257 0.815 11.014 1.00 96.31 89 LEU A C 1
ATOM 742 O O . LEU A 1 89 ? -5.732 0.614 12.136 1.00 96.31 89 LEU A O 1
ATOM 746 N N . LYS A 1 90 ? -5.732 1.778 10.211 1.00 97.56 90 LYS A N 1
ATOM 747 C CA . LYS A 1 90 ? -6.869 2.650 10.558 1.00 97.56 90 LYS A CA 1
ATOM 748 C C . LYS A 1 90 ? -8.158 1.850 10.760 1.00 97.56 90 LYS A C 1
ATOM 750 O O . LYS A 1 90 ? -8.881 2.107 11.724 1.00 97.56 90 LYS A O 1
ATOM 755 N N . LEU A 1 91 ? -8.425 0.871 9.894 1.00 97.50 91 LEU A N 1
ATOM 756 C CA . LEU A 1 91 ? -9.602 0.007 9.974 1.00 97.50 91 LEU A CA 1
ATOM 757 C C . LEU A 1 91 ? -9.594 -0.844 11.251 1.00 97.50 91 LEU A C 1
ATOM 759 O O . LEU A 1 91 ? -10.576 -0.822 11.989 1.00 97.50 91 LEU A O 1
ATOM 763 N N . ALA A 1 92 ? -8.478 -1.511 11.564 1.00 97.25 92 ALA A N 1
ATOM 764 C CA . ALA A 1 92 ? -8.350 -2.319 12.780 1.00 97.25 92 ALA A CA 1
ATOM 765 C C . ALA A 1 92 ? -8.593 -1.489 14.056 1.00 97.25 92 ALA A C 1
ATOM 767 O O . ALA A 1 92 ? -9.355 -1.896 14.934 1.00 97.25 92 ALA A O 1
ATOM 768 N N . LYS A 1 93 ? -8.023 -0.276 14.125 1.00 97.81 93 LYS A N 1
ATOM 769 C CA . LYS A 1 93 ? -8.246 0.662 15.238 1.00 97.81 93 LYS A CA 1
ATOM 770 C C . LYS A 1 93 ? -9.707 1.117 15.346 1.00 97.81 93 LYS A C 1
ATOM 772 O O . LYS A 1 93 ? -10.227 1.283 16.449 1.00 97.81 93 LYS A O 1
ATOM 777 N N . TRP A 1 94 ? -10.384 1.334 14.218 1.00 98.19 94 TRP A N 1
ATOM 778 C CA . TRP A 1 94 ? -11.807 1.685 14.205 1.00 98.19 94 TRP A CA 1
ATOM 779 C C . TRP A 1 94 ? -12.689 0.530 14.698 1.00 98.19 94 TRP A C 1
ATOM 781 O O . TRP A 1 94 ? -13.608 0.754 15.489 1.00 98.19 94 TRP A O 1
ATOM 791 N N . GLU A 1 95 ? -12.390 -0.706 14.288 1.00 97.38 95 GLU A N 1
ATOM 792 C CA . GLU A 1 95 ? -13.103 -1.901 14.749 1.00 97.38 95 GLU A CA 1
ATOM 793 C C . GLU A 1 95 ? -12.931 -2.129 16.255 1.00 97.38 95 GLU A C 1
ATOM 795 O O . GLU A 1 95 ? -13.927 -2.370 16.943 1.00 97.38 95 GLU A O 1
ATOM 800 N N . GLU A 1 96 ? -11.706 -1.985 16.773 1.00 97.81 96 GLU A N 1
ATOM 801 C CA . GLU A 1 96 ? -11.402 -2.062 18.206 1.00 97.81 96 GLU A CA 1
ATOM 802 C C . GLU A 1 96 ? -12.175 -1.005 19.005 1.00 97.81 96 GLU A C 1
ATOM 804 O O . GLU A 1 96 ? -12.888 -1.347 19.950 1.00 97.81 96 GLU A O 1
ATOM 809 N N . ASN A 1 97 ? -12.102 0.268 18.600 1.00 98.06 97 ASN A N 1
ATOM 810 C CA . ASN A 1 97 ? -12.821 1.358 19.264 1.00 98.06 97 ASN A CA 1
ATOM 811 C C . ASN A 1 97 ? -14.336 1.102 19.303 1.00 98.06 97 ASN A C 1
ATOM 813 O O . ASN A 1 97 ? -14.967 1.252 20.349 1.00 98.06 97 ASN A O 1
ATOM 817 N N . ARG A 1 98 ? -14.923 0.675 18.179 1.00 98.19 98 ARG A N 1
ATOM 818 C CA . ARG A 1 98 ? -16.361 0.386 18.074 1.00 98.19 98 ARG A CA 1
ATOM 819 C C . ARG A 1 98 ? -16.785 -0.777 18.975 1.00 98.19 98 ARG A C 1
ATOM 821 O O . ARG A 1 98 ? -17.850 -0.726 19.587 1.00 98.19 98 ARG A O 1
ATOM 828 N N . GLU A 1 99 ? -15.973 -1.827 19.055 1.00 97.50 99 GLU A N 1
ATOM 829 C CA . GLU A 1 99 ? -16.235 -2.975 19.924 1.00 97.50 99 GLU A CA 1
ATOM 830 C C . GLU A 1 99 ? -16.043 -2.623 21.411 1.00 97.50 99 GLU A C 1
ATOM 832 O O . GLU A 1 99 ? -16.809 -3.095 22.253 1.00 97.50 99 GLU A O 1
ATOM 837 N N . ASN A 1 100 ? -15.090 -1.749 21.745 1.00 97.75 100 ASN A N 1
ATOM 838 C CA . ASN A 1 100 ? -14.899 -1.247 23.105 1.00 97.75 100 ASN A CA 1
ATOM 839 C C . ASN A 1 100 ? -16.078 -0.373 23.568 1.00 97.75 100 ASN A C 1
ATOM 841 O O . ASN A 1 100 ? -16.610 -0.623 24.649 1.00 97.75 100 ASN A O 1
ATOM 845 N N . GLU A 1 101 ? -16.569 0.560 22.743 1.00 97.75 101 GLU A N 1
ATOM 846 C CA . GLU A 1 101 ? -17.785 1.332 23.060 1.00 97.75 101 GLU A CA 1
ATOM 847 C C . GLU A 1 101 ? -19.021 0.427 23.189 1.00 97.75 101 GLU A C 1
ATOM 849 O O . GLU A 1 101 ? -19.800 0.554 24.134 1.00 97.75 101 GLU A O 1
ATOM 854 N N . ARG A 1 102 ? -19.172 -0.577 22.314 1.00 97.38 102 ARG A N 1
ATOM 855 C CA . ARG A 1 102 ? -20.241 -1.583 22.438 1.00 97.38 102 ARG A CA 1
ATOM 856 C C . ARG A 1 102 ? -20.183 -2.331 23.776 1.00 97.38 102 ARG A C 1
ATOM 858 O O . ARG A 1 102 ? -21.222 -2.536 24.401 1.00 97.38 102 ARG A O 1
ATOM 865 N N . ARG A 1 103 ? -18.996 -2.761 24.219 1.00 97.06 103 ARG A N 1
ATOM 866 C CA . ARG A 1 103 ? -18.812 -3.438 25.519 1.00 97.06 103 ARG A CA 1
ATOM 867 C C . ARG A 1 103 ? -19.112 -2.509 26.686 1.00 97.06 103 ARG A C 1
ATOM 869 O O . ARG A 1 103 ? -19.756 -2.938 27.638 1.00 97.06 103 ARG A O 1
ATOM 876 N N . ARG A 1 104 ? -18.678 -1.252 26.591 1.00 97.38 104 ARG A N 1
ATOM 877 C CA . ARG A 1 104 ? -18.929 -0.216 27.589 1.00 97.38 104 ARG A CA 1
ATOM 878 C C . ARG A 1 104 ? -20.428 0.010 27.792 1.00 97.38 104 ARG A C 1
ATOM 880 O O . ARG A 1 104 ? -20.892 -0.125 28.917 1.00 97.38 104 ARG A O 1
ATOM 887 N N . ILE A 1 105 ? -21.190 0.232 26.718 1.00 96.75 105 ILE A N 1
ATOM 888 C CA . ILE A 1 105 ? -22.653 0.415 26.782 1.00 96.75 105 ILE A CA 1
ATOM 889 C C . ILE A 1 105 ? -23.335 -0.806 27.421 1.00 96.75 105 ILE A C 1
ATOM 891 O O . ILE A 1 105 ? -24.187 -0.660 28.294 1.00 96.75 105 ILE A O 1
ATOM 895 N N . LEU A 1 106 ? -22.929 -2.026 27.043 1.00 95.38 106 LEU A N 1
ATOM 896 C CA . LEU A 1 106 ? -23.466 -3.259 27.634 1.00 95.38 106 LEU A CA 1
ATOM 897 C C . LEU A 1 106 ? -23.155 -3.392 29.136 1.00 95.38 106 LEU A C 1
ATOM 899 O O . LEU A 1 106 ? -23.971 -3.947 29.874 1.00 95.38 106 LEU A O 1
ATOM 903 N N . MET A 1 107 ? -22.000 -2.897 29.588 1.00 94.94 107 MET A N 1
ATOM 904 C CA . MET A 1 107 ? -21.622 -2.871 31.002 1.00 94.94 107 MET A CA 1
ATOM 905 C C . MET A 1 107 ? -22.434 -1.821 31.772 1.00 94.94 107 MET A C 1
ATOM 907 O O . MET A 1 107 ? -23.051 -2.161 32.779 1.00 94.94 107 MET A O 1
ATOM 911 N N . GLU A 1 108 ? -22.524 -0.594 31.250 1.00 95.25 108 GLU A N 1
ATOM 912 C CA . GLU A 1 108 ? -23.320 0.503 31.821 1.00 95.25 108 GLU A CA 1
ATOM 913 C C . GLU A 1 108 ? -24.808 0.102 31.952 1.00 95.25 108 GLU A C 1
ATOM 915 O O . GLU A 1 108 ? -25.412 0.260 33.014 1.00 95.25 108 GLU A O 1
ATOM 920 N N . GLU A 1 109 ? -25.399 -0.529 30.929 1.00 93.12 109 GLU A N 1
ATOM 921 C CA . GLU A 1 109 ? -26.761 -1.080 31.003 1.00 93.12 109 GLU A CA 1
ATOM 922 C C . GLU A 1 109 ? -26.921 -2.183 32.062 1.00 93.12 109 GLU A C 1
ATOM 924 O O . GLU A 1 109 ? -27.972 -2.280 32.707 1.00 93.12 109 GLU A O 1
ATOM 929 N N . ALA A 1 110 ? -25.924 -3.059 32.214 1.00 92.06 110 ALA A N 1
ATOM 930 C CA . ALA A 1 110 ? -25.964 -4.145 33.188 1.00 92.06 110 ALA A CA 1
ATOM 931 C C . ALA A 1 110 ? -25.858 -3.613 34.625 1.00 92.06 110 ALA A C 1
ATOM 933 O O . ALA A 1 110 ? -26.599 -4.070 35.498 1.00 92.06 110 ALA A O 1
ATOM 934 N N . GLU A 1 111 ? -24.997 -2.623 34.863 1.00 92.00 111 GLU A N 1
ATOM 935 C CA . GLU A 1 111 ? -24.860 -1.934 36.148 1.00 92.00 111 GLU A CA 1
ATOM 936 C C . GLU A 1 111 ? -26.136 -1.171 36.517 1.00 92.00 111 GLU A C 1
ATOM 938 O O . GLU A 1 111 ? -26.649 -1.345 37.625 1.00 92.00 111 GLU A O 1
ATOM 943 N N . LEU A 1 112 ? -26.724 -0.416 35.582 1.00 90.00 112 LEU A N 1
ATOM 944 C CA . LEU A 1 112 ? -28.002 0.275 35.792 1.00 90.00 112 LEU A CA 1
ATOM 945 C C . LEU A 1 112 ? -29.137 -0.704 36.131 1.00 90.00 112 LEU A C 1
ATOM 947 O O . LEU A 1 112 ? -29.922 -0.448 37.047 1.00 90.00 112 LEU A O 1
ATOM 951 N N . LYS A 1 113 ? -29.208 -1.861 35.455 1.00 86.81 113 LYS A N 1
ATOM 952 C CA . LYS A 1 113 ? -30.185 -2.920 35.775 1.00 86.81 113 LYS A CA 1
ATOM 953 C C . LYS A 1 113 ? -29.924 -3.542 37.151 1.00 86.81 113 LYS A C 1
ATOM 955 O O . LYS A 1 113 ? -30.882 -3.826 37.867 1.00 86.81 113 LYS A O 1
ATOM 960 N N . GLN A 1 114 ? -28.667 -3.718 37.565 1.00 84.06 114 GLN A N 1
ATOM 961 C CA . GLN A 1 114 ? -28.335 -4.195 38.914 1.00 84.06 114 GLN A CA 1
ATOM 962 C C . GLN A 1 114 ? -28.718 -3.174 39.993 1.00 84.06 114 GLN A C 1
ATOM 964 O O . GLN A 1 114 ? -29.435 -3.530 40.927 1.00 84.06 114 GLN A O 1
ATOM 969 N N . GLN A 1 115 ? -28.327 -1.906 39.847 1.00 78.31 115 GLN A N 1
ATOM 970 C CA . GLN A 1 115 ? -28.681 -0.837 40.788 1.00 78.31 115 GLN A CA 1
ATOM 971 C C . GLN A 1 115 ? -30.203 -0.637 40.870 1.00 78.31 115 GLN A C 1
ATOM 973 O O . GLN A 1 115 ? -30.761 -0.572 41.967 1.00 78.31 115 GLN A O 1
ATOM 978 N N . GLY A 1 116 ? -30.899 -0.643 39.728 1.00 74.94 116 GLY A N 1
ATOM 979 C CA . GLY A 1 116 ? -32.361 -0.601 39.658 1.00 74.94 116 GLY A CA 1
ATOM 980 C C . GLY A 1 116 ? -33.032 -1.800 40.338 1.00 74.94 116 GLY A C 1
ATOM 981 O O . GLY A 1 116 ? -34.012 -1.626 41.065 1.00 74.94 116 GLY A O 1
ATOM 982 N N . ASN A 1 117 ? -32.485 -3.011 40.192 1.00 71.06 117 ASN A N 1
ATOM 983 C CA . ASN A 1 117 ? -32.969 -4.209 40.890 1.00 71.06 117 ASN A CA 1
ATOM 984 C C . ASN A 1 117 ? -32.706 -4.157 42.407 1.00 71.06 117 ASN A C 1
ATOM 986 O O . ASN A 1 117 ? -33.560 -4.571 43.192 1.00 71.06 117 ASN A O 1
ATOM 990 N N . VAL A 1 118 ? -31.575 -3.605 42.853 1.00 71.75 118 VAL A N 1
ATOM 991 C CA . VAL A 1 118 ? -31.293 -3.396 44.285 1.00 71.75 118 VAL A CA 1
ATOM 992 C C . VAL A 1 118 ? -32.242 -2.346 44.873 1.00 71.75 118 VAL A C 1
ATOM 994 O O . VAL A 1 118 ? -32.886 -2.596 45.892 1.00 71.75 118 VAL A O 1
ATOM 997 N N . TRP A 1 119 ? -32.430 -1.208 44.201 1.00 61.69 119 TRP A N 1
ATOM 998 C CA . TRP A 1 119 ? -33.355 -0.169 44.659 1.00 61.69 119 TRP A CA 1
ATOM 999 C C . TRP A 1 119 ? -34.809 -0.657 44.688 1.00 61.69 119 TRP A C 1
ATOM 1001 O O . TRP A 1 119 ? -35.519 -0.458 45.677 1.00 61.69 119 TRP A O 1
ATOM 1011 N N . THR A 1 120 ? -35.257 -1.361 43.644 1.00 67.06 120 THR A N 1
ATOM 1012 C CA . THR A 1 120 ? -36.614 -1.924 43.606 1.00 67.06 120 THR A CA 1
ATOM 1013 C C . THR A 1 120 ? -36.814 -3.047 44.618 1.00 67.06 120 THR A C 1
ATOM 1015 O O . THR A 1 120 ? -37.888 -3.099 45.207 1.00 67.06 120 THR A O 1
ATOM 1018 N N . THR A 1 121 ? -35.827 -3.904 44.908 1.00 68.69 121 THR A N 1
ATOM 1019 C CA . THR A 1 121 ? -35.969 -4.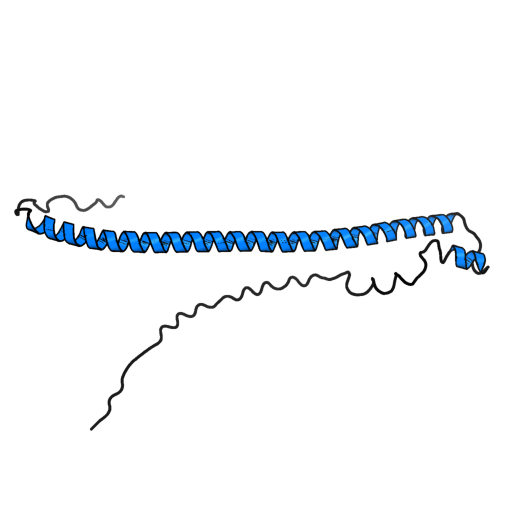929 45.964 1.00 68.69 121 THR A CA 1
ATOM 1020 C C . THR A 1 121 ? -36.034 -4.318 47.365 1.00 68.69 121 THR A C 1
ATOM 1022 O O . THR A 1 121 ? -36.932 -4.686 48.129 1.00 68.69 121 THR A O 1
ATOM 1025 N N . VAL A 1 122 ? -35.187 -3.331 47.683 1.00 68.62 122 VAL A N 1
ATOM 1026 C CA . VAL A 1 122 ? -35.253 -2.572 48.948 1.00 68.62 122 VAL A CA 1
ATOM 1027 C C . VAL A 1 122 ? -36.602 -1.863 49.088 1.00 68.62 122 VAL A C 1
ATOM 1029 O O . VAL A 1 122 ? -37.271 -1.994 50.118 1.00 68.62 122 VAL A O 1
ATOM 1032 N N . ASN A 1 123 ? -37.059 -1.173 48.039 1.00 64.81 123 ASN A N 1
ATOM 1033 C CA . ASN A 1 123 ? -38.339 -0.471 48.069 1.00 64.81 123 ASN A CA 1
ATOM 1034 C C . ASN A 1 123 ? -39.529 -1.448 48.142 1.00 64.81 123 ASN A C 1
ATOM 1036 O O . ASN A 1 123 ? -40.480 -1.199 48.873 1.00 64.81 123 ASN A O 1
ATOM 1040 N N . LYS A 1 124 ? -39.457 -2.615 47.486 1.00 65.94 124 LYS A N 1
ATOM 1041 C CA . LYS A 1 124 ? -40.480 -3.674 47.560 1.00 65.94 124 LYS A CA 1
ATOM 1042 C C . LYS A 1 124 ? -40.547 -4.315 48.948 1.00 65.94 124 LYS A C 1
ATOM 1044 O O . LYS A 1 124 ? -41.640 -4.635 49.406 1.00 65.94 124 LYS A O 1
ATOM 1049 N N . HIS A 1 125 ? -39.422 -4.457 49.653 1.00 66.19 125 HIS A N 1
ATOM 1050 C CA . HIS A 1 125 ? -39.426 -4.827 51.073 1.00 66.19 125 HIS A CA 1
ATOM 1051 C C . HIS A 1 125 ? -40.095 -3.746 51.927 1.00 66.19 125 HIS A C 1
ATOM 1053 O O . HIS A 1 125 ? -41.049 -4.052 52.642 1.00 66.19 125 HIS A O 1
ATOM 1059 N N . ARG A 1 126 ? -39.665 -2.482 51.807 1.00 62.38 126 ARG A N 1
ATOM 1060 C CA . ARG A 1 126 ? -40.251 -1.354 52.552 1.00 62.38 126 ARG A CA 1
ATOM 1061 C C . ARG A 1 126 ? -41.761 -1.242 52.314 1.00 62.38 126 ARG A C 1
ATOM 1063 O O . ARG A 1 126 ? -42.516 -1.154 53.278 1.00 62.38 126 ARG A O 1
ATOM 1070 N N . ASN A 1 127 ? -42.203 -1.341 51.061 1.00 63.81 127 ASN A N 1
ATOM 1071 C CA . ASN A 1 127 ? -43.615 -1.277 50.698 1.00 63.81 127 ASN A CA 1
ATOM 1072 C C . ASN A 1 127 ? -44.403 -2.480 51.233 1.00 63.81 127 ASN A C 1
ATOM 1074 O O . ASN A 1 127 ? -45.479 -2.285 51.774 1.00 63.81 127 ASN A O 1
ATOM 1078 N N . ARG A 1 128 ? -43.848 -3.703 51.217 1.00 67.81 128 ARG A N 1
ATOM 1079 C CA . ARG A 1 128 ? -44.504 -4.887 51.809 1.00 67.81 128 ARG A CA 1
ATOM 1080 C C . ARG A 1 128 ? -44.704 -4.759 53.325 1.00 67.81 128 ARG A C 1
ATOM 1082 O O . ARG A 1 128 ? -45.701 -5.251 53.854 1.00 67.81 128 ARG A O 1
ATOM 1089 N N . PHE A 1 129 ? -43.785 -4.102 54.040 1.00 69.62 129 PHE A N 1
ATOM 1090 C CA . PHE A 1 129 ? -43.976 -3.782 55.462 1.00 69.62 129 PHE A CA 1
ATOM 1091 C C . PHE A 1 129 ? -45.053 -2.707 55.671 1.00 69.62 129 PHE A C 1
ATOM 1093 O O . PHE A 1 129 ? -45.880 -2.860 56.569 1.00 69.62 129 PHE A O 1
ATOM 1100 N N . VAL A 1 130 ? -45.093 -1.669 54.826 1.00 69.31 130 VAL A N 1
ATOM 1101 C CA . VAL A 1 130 ? -46.129 -0.619 54.861 1.00 69.31 130 VAL A CA 1
ATOM 1102 C C . VAL A 1 130 ? -47.511 -1.185 54.519 1.00 69.31 130 VAL A C 1
ATOM 1104 O O . VAL A 1 130 ? -48.446 -0.983 55.286 1.00 69.31 130 VAL A O 1
ATOM 1107 N N . GLU A 1 131 ? -47.642 -1.966 53.446 1.00 64.12 131 GLU A N 1
ATOM 1108 C CA . GLU A 1 131 ? -48.854 -2.708 53.075 1.00 64.12 131 GLU A CA 1
ATOM 1109 C C . GLU A 1 131 ? -49.348 -3.562 54.247 1.00 64.12 131 GLU A C 1
ATOM 1111 O O . GLU A 1 131 ? -50.487 -3.415 54.684 1.00 64.12 131 GLU A O 1
ATOM 1116 N N . ARG A 1 132 ? -48.478 -4.399 54.834 1.00 68.00 132 ARG A N 1
ATOM 1117 C CA . ARG A 1 132 ? -48.827 -5.255 55.982 1.00 68.00 132 ARG A CA 1
ATOM 1118 C C . ARG A 1 132 ? -49.260 -4.460 57.223 1.00 68.00 132 ARG A C 1
ATOM 1120 O O . ARG A 1 132 ? -50.012 -4.987 58.041 1.00 68.00 132 ARG A O 1
ATOM 1127 N N . TRP A 1 133 ? -48.815 -3.212 57.367 1.00 66.06 133 TRP A N 1
ATOM 1128 C CA . TRP A 1 133 ? -49.255 -2.303 58.428 1.00 66.06 133 TRP A CA 1
ATOM 1129 C C . TRP A 1 133 ? -50.603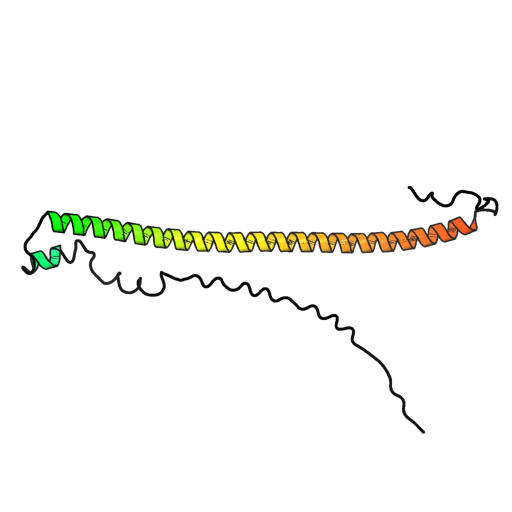 -1.638 58.097 1.00 66.06 133 TRP A C 1
ATOM 1131 O O . TRP A 1 133 ? -51.483 -1.577 58.953 1.00 66.06 133 TRP A O 1
ATOM 1141 N N . MET A 1 134 ? -50.812 -1.235 56.839 1.00 61.06 134 MET A N 1
ATOM 1142 C CA . MET A 1 134 ? -52.070 -0.676 56.322 1.00 61.06 134 MET A CA 1
ATOM 1143 C C . MET A 1 134 ? -53.220 -1.698 56.366 1.00 61.06 134 MET A C 1
ATOM 1145 O O . MET A 1 134 ? -54.330 -1.358 56.779 1.00 61.06 134 MET A O 1
ATOM 1149 N N . PHE A 1 135 ? -52.950 -2.971 56.052 1.00 58.62 135 PHE A N 1
ATOM 1150 C CA . PHE A 1 135 ? -53.910 -4.074 56.209 1.00 58.62 135 PHE A CA 1
ATOM 1151 C C . PHE A 1 135 ? -54.332 -4.319 57.665 1.00 58.62 135 PHE A C 1
ATOM 1153 O O . PHE A 1 135 ? -55.360 -4.943 57.899 1.00 58.62 135 PHE A O 1
ATOM 1160 N N . ARG A 1 136 ? -53.590 -3.802 58.654 1.00 59.78 136 ARG A N 1
ATOM 1161 C CA . ARG A 1 136 ? -53.936 -3.913 60.080 1.00 59.78 136 ARG A CA 1
ATOM 1162 C C . ARG A 1 136 ? -54.840 -2.777 60.585 1.00 59.78 136 ARG A C 1
ATOM 1164 O O . ARG A 1 136 ? -55.160 -2.760 61.770 1.00 59.78 136 ARG A O 1
ATOM 1171 N N . LYS A 1 137 ? -55.213 -1.820 59.720 1.00 56.72 137 LYS A N 1
ATOM 1172 C CA . LYS A 1 137 ? -56.029 -0.638 60.066 1.00 56.72 137 LYS A CA 1
ATOM 1173 C C . LYS A 1 137 ? -57.272 -0.407 59.196 1.00 56.72 137 LYS A C 1
ATOM 1175 O O . LYS A 1 137 ? -57.993 0.552 59.460 1.00 56.72 137 LYS A O 1
ATOM 1180 N N . ARG A 1 138 ? -57.562 -1.247 58.197 1.00 44.81 138 ARG A N 1
ATOM 1181 C CA . ARG A 1 138 ? -58.877 -1.213 57.533 1.00 44.81 138 ARG A CA 1
ATOM 1182 C C . ARG A 1 138 ? -59.863 -2.101 58.294 1.00 44.81 138 ARG A C 1
ATOM 1184 O O . ARG A 1 138 ? -59.563 -3.286 58.436 1.00 44.81 138 ARG A O 1
ATOM 1191 N N . PRO A 1 139 ? -61.014 -1.579 58.754 1.00 46.66 139 PRO A N 1
ATOM 1192 C CA . PRO A 1 139 ? -62.122 -2.443 59.108 1.00 46.66 139 PRO A CA 1
ATOM 1193 C C . PRO A 1 139 ? -62.633 -3.151 57.848 1.00 46.66 139 PRO A C 1
ATOM 1195 O O . PRO A 1 139 ? -62.623 -2.606 56.742 1.00 46.66 139 PRO A O 1
ATOM 1198 N N . GLU A 1 140 ? -63.059 -4.385 58.063 1.00 52.59 140 GLU A N 1
ATOM 1199 C CA . GLU A 1 140 ? -63.951 -5.166 57.215 1.00 52.59 140 GLU A CA 1
ATOM 1200 C C . GLU A 1 140 ? -65.113 -4.287 56.711 1.00 52.59 140 GLU A C 1
ATOM 1202 O O . GLU A 1 140 ? -65.738 -3.626 57.537 1.00 52.59 140 GLU A O 1
ATOM 1207 N N . ASN A 1 141 ? -65.299 -4.201 55.379 1.00 54.50 14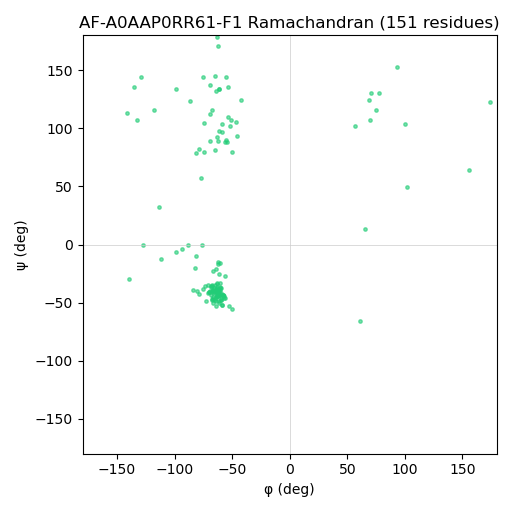1 ASN A N 1
ATOM 1208 C CA . ASN A 1 141 ? -66.464 -3.676 54.621 1.00 54.50 141 ASN A CA 1
ATOM 1209 C C . ASN A 1 141 ? -66.060 -3.200 53.203 1.00 54.50 141 ASN A C 1
ATOM 1211 O O . ASN A 1 141 ? -66.168 -2.020 52.873 1.00 54.50 141 ASN A O 1
ATOM 1215 N N . VAL A 1 142 ? -65.602 -4.111 52.336 1.00 55.72 142 VAL A N 1
ATOM 1216 C CA . VAL A 1 142 ? -65.729 -3.945 50.872 1.00 55.72 142 VAL A CA 1
ATOM 1217 C C . VAL A 1 142 ? -66.039 -5.316 50.286 1.00 55.72 142 VAL A C 1
ATOM 1219 O O . VAL A 1 142 ? -65.201 -6.216 50.347 1.00 55.72 142 VAL A O 1
ATOM 1222 N N . GLU A 1 143 ? -67.241 -5.485 49.740 1.00 57.81 143 GLU A N 1
ATOM 1223 C CA . GLU A 1 143 ? -67.641 -6.723 49.073 1.00 57.81 143 GLU A CA 1
ATOM 1224 C C . GLU A 1 143 ? -66.735 -6.998 47.857 1.00 57.81 143 GLU A C 1
ATOM 1226 O O . GLU A 1 143 ? -66.517 -6.097 47.039 1.00 57.81 143 GLU A O 1
ATOM 1231 N N . PRO A 1 144 ? -66.230 -8.232 47.665 1.00 55.78 144 PRO A N 1
ATOM 1232 C CA . PRO A 1 144 ? -65.500 -8.625 46.460 1.00 55.78 144 PRO A CA 1
ATOM 1233 C C . PRO A 1 144 ? -66.474 -8.872 45.288 1.00 55.78 144 PRO A C 1
ATOM 1235 O O . PRO A 1 144 ? -66.530 -9.958 44.716 1.00 55.78 144 PRO A O 1
ATOM 1238 N N . GLY A 1 145 ? -67.270 -7.851 44.959 1.00 61.38 145 GLY A N 1
ATOM 1239 C CA . GLY A 1 145 ? -68.443 -7.913 44.085 1.00 61.38 145 GLY A CA 1
ATOM 1240 C C . GLY A 1 145 ? -68.314 -7.152 42.763 1.00 61.38 145 GLY A C 1
ATOM 1241 O O . GLY A 1 145 ? -69.314 -6.638 42.274 1.00 61.38 145 GLY A O 1
ATOM 1242 N N . VAL A 1 146 ? -67.116 -7.051 42.168 1.00 51.16 146 VAL A N 1
ATOM 1243 C CA . VAL A 1 146 ? -66.949 -6.425 40.839 1.00 51.16 146 VAL A CA 1
ATOM 1244 C C . VAL A 1 146 ? -66.085 -7.274 39.904 1.00 51.16 146 VAL A C 1
ATOM 1246 O O . VAL A 1 146 ? -64.867 -7.328 40.038 1.00 51.16 146 VAL A O 1
ATOM 1249 N N . GLY A 1 147 ? -66.751 -7.884 38.919 1.00 51.09 147 GLY A N 1
ATOM 1250 C CA . GLY A 1 147 ? -66.257 -8.082 37.551 1.00 51.09 147 GLY A CA 1
ATOM 1251 C C . GLY A 1 147 ? -64.928 -8.817 37.342 1.00 51.09 147 GLY A C 1
ATOM 1252 O O . GLY A 1 147 ? -63.856 -8.215 37.333 1.00 51.09 147 GLY A O 1
ATOM 1253 N N . LYS A 1 148 ? -65.012 -10.098 36.956 1.00 59.50 148 LYS A N 1
ATOM 1254 C CA . LYS A 1 148 ? -63.984 -10.714 36.098 1.00 59.50 148 LYS A CA 1
ATOM 1255 C C . LYS A 1 148 ? -63.801 -9.847 34.844 1.00 59.50 148 LYS A C 1
ATOM 1257 O O . LYS A 1 148 ? -64.793 -9.447 34.238 1.00 59.50 148 LYS A O 1
ATOM 1262 N N . TRP A 1 149 ? -62.557 -9.598 34.437 1.00 51.06 149 TRP A N 1
ATOM 1263 C CA . TRP A 1 149 ? -62.279 -8.903 33.178 1.00 51.06 149 TRP A CA 1
ATOM 1264 C C . TRP A 1 149 ? -62.828 -9.701 31.991 1.00 51.06 149 TRP A C 1
ATOM 1266 O O . TRP A 1 149 ? -62.659 -10.919 31.918 1.00 51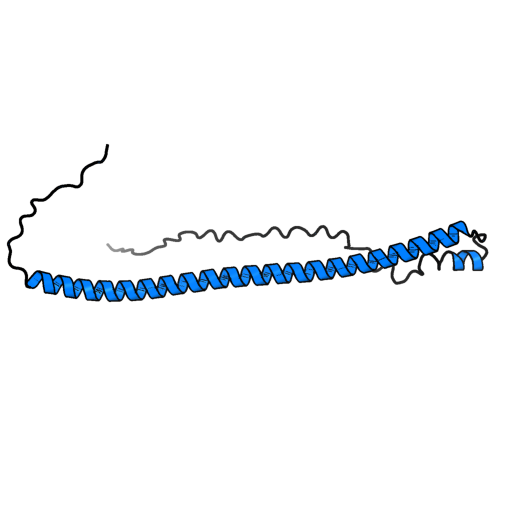.06 149 TRP A O 1
ATOM 1276 N N . VAL A 1 150 ? -63.508 -8.989 31.094 1.00 53.44 150 VAL A N 1
ATOM 1277 C CA . VAL A 1 150 ? -64.196 -9.537 29.922 1.00 53.44 150 VAL A CA 1
ATOM 1278 C C . VAL A 1 150 ? -63.189 -10.171 28.962 1.00 53.44 150 VAL A C 1
ATOM 1280 O O . VAL A 1 150 ? -62.184 -9.553 28.611 1.00 53.44 150 VAL A O 1
ATOM 1283 N N . SER A 1 151 ? -63.477 -11.389 28.504 1.00 56.50 151 SER A N 1
ATOM 1284 C CA . SER A 1 151 ? 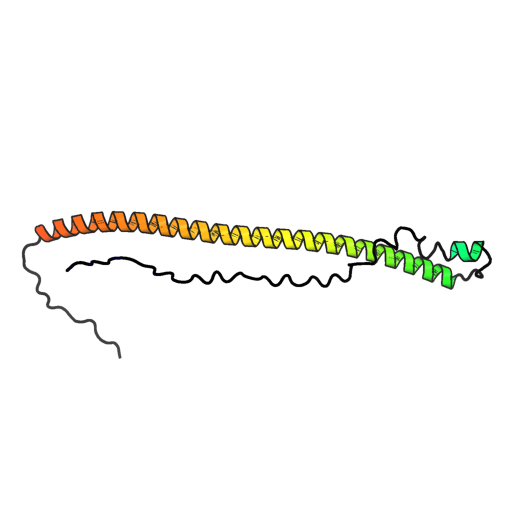-62.816 -11.971 27.335 1.00 56.50 151 SER A CA 1
ATOM 1285 C C . SER A 1 151 ? -63.271 -11.207 26.092 1.00 56.50 151 SER A C 1
ATOM 1287 O O . SER A 1 151 ? -64.450 -11.242 25.746 1.00 56.50 151 SER A O 1
ATOM 1289 N N . VAL A 1 152 ? -62.351 -10.472 25.468 1.00 47.66 152 VAL A N 1
ATOM 1290 C CA . VAL A 1 152 ? -62.605 -9.705 24.238 1.00 47.66 152 VAL A CA 1
ATOM 1291 C C . VAL A 1 152 ? -62.831 -10.685 23.069 1.00 47.66 152 VAL A C 1
ATOM 1293 O O . VAL A 1 152 ? -62.111 -11.687 23.023 1.00 47.66 152 VAL A O 1
ATOM 1296 N N . PRO A 1 153 ? -63.824 -10.446 22.186 1.00 56.97 153 PRO A N 1
ATOM 1297 C CA . PRO A 1 153 ? -64.098 -11.286 21.014 1.00 56.97 153 PRO A CA 1
ATOM 1298 C C . PRO A 1 153 ? -63.032 -11.173 19.912 1.00 56.97 153 PRO A C 1
ATOM 1300 O O . PRO A 1 153 ? -62.388 -10.103 19.816 1.00 56.97 153 PRO A O 1
#

InterPro domains:
  IPR005654 ATPase, AFG1-like [PTHR12169] (34-122)

pLDDT: mean 72.76, std 23.01, range [34.16, 98.19]

Mean predicted aligned error: 18.66 Å

Foldseek 3Di:
DDDDDDDDDDPCPDPPPVPPPPVVPPPVPPVPPDPVPPVPDDAQLVVVVVCCVVVNDPDDPVSNVVSVVRSVVVVVVVVVVVVVVVVVVVVVVVVVVVVVVVVVVVVVVVVVVVVVVVVVVVVVVVVVVVVVVVVVPDDDDDDPPDDDDDDDD

Organism: Liquidambar formosana (NCBI:txid63359)

Secondary structure (DSSP, 8-state):
-----------------------------TTTTSHHHHTTSPPSHHHHHHHHHTTSS---HHHHHHHHHHHHHHHHHHHHHHHHHHHHHHHHHHHHHHHHHHHHHHHHHHHHHHHHHHHHHHHHHHHHHHHHHHTTT--S-----S-PPP---

Sequence (153 aa):
MRRVSSITSLLSLGFLRRTSEFRTNVVRSYCHRSHLSLSKRPGPLMQYKNLVEQGKLHHDPYQERVALELENLLGRLEQYEKDMEEYHLKLAKWEENRENERRRILMEEAELKQQGNVWTTVNKHRNRFVERWMFRKRPENVEPGVGKWVSVP

Solvent-accessible surface area (backbone atoms only — not comparable to full-atom values): 9630 Å² total; per-residue (Å²): 135,84,83,91,86,82,84,83,87,76,92,73,75,74,75,74,74,72,71,75,71,68,69,70,73,74,70,78,59,85,73,73,86,58,77,89,66,51,85,82,51,73,53,54,43,44,57,53,50,55,32,38,75,67,68,77,38,80,90,46,77,67,57,53,51,52,20,46,54,50,39,56,48,51,55,51,50,56,50,53,49,54,54,49,53,51,47,52,55,54,49,54,54,50,54,50,52,54,52,48,53,52,51,49,53,57,47,54,54,49,50,52,51,49,54,50,49,52,53,49,50,54,48,50,52,54,48,52,54,49,50,61,53,52,68,73,69,60,78,92,86,77,82,98,79,77,77,82,82,78,83,80,133

Radius of gyration: 39.31 Å; Cα contacts (8 Å, |Δi|>4): 18; chains: 1; bounding box: 96×58×89 Å